Protein AF-A0A550GPP6-F1 (a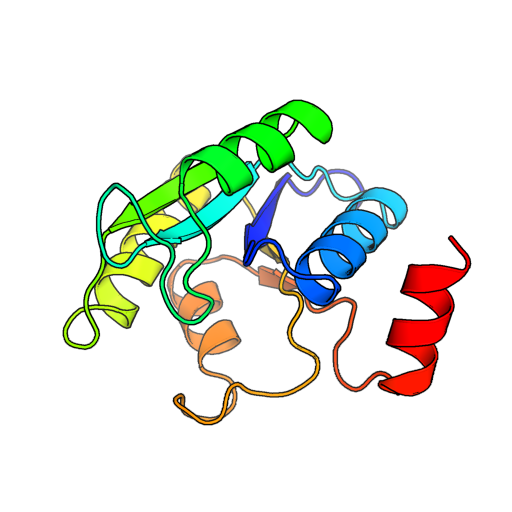fdb_monomer_lite)

Foldseek 3Di:
DPQQEAEEEEACPVDLLSVVLLVVCVVVRYNHAEYEFEAQDCQAGPPNGDGNVVVVVVCVVVVHYYDYWHDDPVCVLVRVLVVLLVCVVVRHAAYTYSDQADDPVDDHCSVVVSCVVNRHHYHYPNHVNDVVVSVVVSVVD

Structure (mmCIF, N/CA/C/O backbone):
data_AF-A0A550GPP6-F1
#
_entry.id   AF-A0A550GPP6-F1
#
loop_
_atom_site.group_PDB
_atom_site.id
_atom_site.type_symbol
_atom_site.label_atom_id
_atom_site.label_alt_id
_atom_site.label_comp_id
_atom_site.label_asym_id
_atom_site.label_entity_id
_atom_site.label_seq_id
_atom_site.pdbx_PDB_ins_code
_atom_site.Cartn_x
_atom_site.Cartn_y
_atom_site.Cartn_z
_atom_site.occupancy
_atom_site.B_iso_or_equiv
_atom_site.auth_seq_id
_atom_site.auth_comp_id
_atom_site.auth_asym_id
_atom_site.auth_atom_id
_atom_site.pdbx_PDB_model_num
ATOM 1 N N . MET A 1 1 ? -20.957 12.500 -0.838 1.00 42.38 1 MET A N 1
ATOM 2 C CA . MET A 1 1 ? -20.830 11.035 -0.995 1.00 42.38 1 MET A CA 1
ATOM 3 C C . MET A 1 1 ? -20.563 10.461 0.388 1.00 42.38 1 MET A C 1
ATOM 5 O O . MET A 1 1 ? -19.684 10.975 1.062 1.00 42.38 1 MET A O 1
ATOM 9 N N . ASN A 1 2 ? -21.374 9.513 0.864 1.00 40.03 2 ASN A N 1
ATOM 10 C CA . ASN A 1 2 ? -21.169 8.870 2.167 1.00 40.03 2 ASN A CA 1
ATOM 11 C C . ASN A 1 2 ? -20.063 7.813 2.018 1.00 40.03 2 ASN A C 1
ATOM 13 O O . ASN A 1 2 ? -20.284 6.794 1.380 1.00 40.03 2 ASN A O 1
ATOM 17 N N . PHE A 1 3 ? -18.885 8.073 2.584 1.00 49.84 3 PHE A N 1
ATOM 18 C CA . PHE A 1 3 ? -17.653 7.278 2.427 1.00 49.84 3 PHE A CA 1
ATOM 19 C C . PHE A 1 3 ? -17.605 5.962 3.235 1.00 49.84 3 PHE A C 1
ATOM 21 O O . PHE A 1 3 ? -16.558 5.330 3.309 1.00 49.84 3 PHE A O 1
ATOM 28 N N . LYS A 1 4 ? -18.708 5.534 3.862 1.00 52.59 4 LYS A N 1
ATOM 29 C CA . LYS A 1 4 ? -18.695 4.511 4.926 1.00 52.59 4 LYS A CA 1
ATOM 30 C C . LYS A 1 4 ? -18.468 3.052 4.488 1.00 52.59 4 LYS A C 1
ATOM 32 O O . LYS A 1 4 ? -18.464 2.190 5.353 1.00 52.59 4 LYS A O 1
ATOM 37 N N . GLU A 1 5 ? -18.262 2.755 3.202 1.00 64.88 5 GLU A N 1
ATOM 38 C CA . GLU A 1 5 ? -18.024 1.372 2.728 1.00 64.88 5 GLU A CA 1
ATOM 39 C C . GLU A 1 5 ? -17.019 1.274 1.566 1.00 64.88 5 GLU A C 1
ATOM 41 O O . GLU A 1 5 ? -17.042 0.330 0.773 1.00 64.88 5 GLU A O 1
ATOM 46 N N . ASN A 1 6 ? -16.105 2.237 1.429 1.00 86.81 6 ASN A N 1
ATOM 47 C CA . ASN A 1 6 ? -15.122 2.165 0.350 1.00 86.81 6 ASN A CA 1
ATOM 48 C C . ASN A 1 6 ? -14.109 1.049 0.650 1.00 86.81 6 ASN A C 1
ATOM 50 O O . ASN A 1 6 ? -13.355 1.124 1.623 1.00 86.81 6 ASN A O 1
ATOM 54 N N . LYS A 1 7 ? -14.091 0.014 -0.197 1.00 97.12 7 LYS A N 1
ATOM 55 C CA . LYS A 1 7 ? -13.090 -1.057 -0.166 1.00 97.12 7 LYS A CA 1
ATOM 56 C C . LYS A 1 7 ? -11.733 -0.491 -0.576 1.00 97.12 7 LYS A C 1
ATOM 58 O O . LYS A 1 7 ? -11.581 -0.015 -1.702 1.00 97.12 7 LYS A O 1
ATOM 63 N N . VAL A 1 8 ? -10.751 -0.535 0.317 1.00 98.50 8 VAL A N 1
ATOM 64 C CA . VAL A 1 8 ? -9.421 0.054 0.096 1.00 98.50 8 VAL A CA 1
ATOM 65 C C . VAL A 1 8 ? -8.309 -0.932 0.419 1.00 98.50 8 VAL A C 1
ATOM 67 O O . VAL A 1 8 ? -8.483 -1.860 1.214 1.00 98.50 8 VAL A O 1
ATOM 70 N N . ALA A 1 9 ? -7.169 -0.731 -0.235 1.00 98.62 9 ALA A N 1
ATOM 71 C CA . ALA A 1 9 ? -5.927 -1.416 0.082 1.00 98.62 9 ALA A CA 1
ATOM 72 C C . ALA A 1 9 ? -4.978 -0.456 0.801 1.00 98.62 9 ALA A C 1
ATOM 74 O O . ALA A 1 9 ? -5.097 0.757 0.641 1.00 98.62 9 ALA A O 1
ATOM 75 N N . VAL A 1 10 ? -4.020 -0.981 1.559 1.00 98.62 10 VAL A N 1
ATOM 76 C CA . VAL A 1 10 ? -2.965 -0.180 2.198 1.00 98.62 10 VAL A CA 1
ATOM 77 C C . VAL A 1 10 ? -1.623 -0.496 1.547 1.00 98.62 10 VAL A C 1
ATOM 79 O O . VAL A 1 10 ? -1.229 -1.660 1.490 1.00 98.62 10 VAL A O 1
ATOM 82 N N . ALA A 1 11 ? -0.898 0.532 1.105 1.00 98.06 11 ALA A N 1
ATOM 83 C CA . ALA A 1 11 ? 0.515 0.423 0.765 1.00 98.06 11 ALA A CA 1
ATOM 84 C C . ALA A 1 11 ? 1.306 0.099 2.044 1.00 98.06 11 ALA A C 1
ATOM 86 O O . ALA A 1 11 ? 1.446 0.931 2.944 1.00 98.06 11 ALA A O 1
ATOM 87 N N . TRP A 1 12 ? 1.771 -1.143 2.151 1.00 97.81 12 TRP A N 1
ATOM 88 C CA . TRP A 1 12 ? 2.275 -1.722 3.389 1.00 97.81 12 TRP A CA 1
ATOM 89 C C . TRP A 1 12 ? 3.784 -1.915 3.322 1.00 97.81 12 TRP A C 1
ATOM 91 O O . TRP A 1 12 ? 4.258 -2.802 2.623 1.00 97.81 12 TRP A O 1
ATOM 101 N N . SER A 1 13 ? 4.551 -1.118 4.066 1.00 93.12 13 SER A N 1
ATOM 102 C CA . SER A 1 13 ? 6.002 -1.326 4.204 1.00 93.12 13 SER A CA 1
ATOM 103 C C . SER A 1 13 ? 6.366 -2.228 5.385 1.00 93.12 13 SER A C 1
ATOM 105 O O . SER A 1 13 ? 7.521 -2.616 5.524 1.00 93.12 13 SER A O 1
ATOM 107 N N . GLY A 1 14 ? 5.401 -2.524 6.263 1.00 90.25 14 GLY A N 1
ATOM 108 C CA . GLY A 1 14 ? 5.633 -3.172 7.556 1.00 90.25 14 GLY A CA 1
ATOM 109 C C . GLY A 1 14 ? 6.150 -2.225 8.643 1.00 90.25 14 GLY A C 1
ATOM 110 O O . GLY A 1 14 ? 6.353 -2.658 9.777 1.00 90.25 14 GLY A O 1
ATOM 111 N N . GLY A 1 15 ? 6.349 -0.943 8.319 1.00 92.38 15 GLY A N 1
ATOM 112 C CA . GLY A 1 15 ? 6.792 0.091 9.251 1.00 92.38 15 GLY A CA 1
ATOM 113 C C . GLY A 1 15 ? 5.646 0.828 9.952 1.00 92.38 15 GLY A C 1
ATOM 114 O O . GLY A 1 15 ? 4.477 0.745 9.560 1.00 92.38 15 GLY A O 1
ATOM 115 N N . LYS A 1 16 ? 6.015 1.622 10.966 1.00 92.31 16 LYS A N 1
ATOM 116 C CA . LYS A 1 16 ? 5.089 2.353 11.849 1.00 92.31 16 LYS A CA 1
ATOM 117 C C . LYS A 1 16 ? 4.077 3.237 11.106 1.00 92.31 16 LYS A C 1
ATOM 119 O O . LYS A 1 16 ? 2.916 3.275 11.491 1.00 92.31 16 LYS A O 1
ATOM 124 N N . ASP A 1 17 ? 4.493 3.906 10.028 1.00 94.50 17 ASP A N 1
ATOM 125 C CA . ASP A 1 17 ? 3.645 4.877 9.327 1.00 94.50 17 ASP A CA 1
ATOM 126 C C . ASP A 1 17 ? 2.568 4.168 8.499 1.00 94.50 17 ASP A C 1
ATOM 128 O O . ASP A 1 17 ? 1.397 4.529 8.577 1.00 94.50 17 ASP A O 1
ATOM 132 N N . SER A 1 18 ? 2.927 3.089 7.789 1.00 95.56 18 SER A N 1
ATOM 133 C CA . SER A 1 18 ? 1.942 2.243 7.095 1.00 95.56 18 SER A CA 1
ATOM 134 C C . SER A 1 18 ? 0.960 1.583 8.070 1.00 95.56 18 SER A C 1
ATOM 136 O O . SER A 1 18 ? -0.237 1.513 7.791 1.00 95.56 18 SER A O 1
ATOM 138 N N . CYS A 1 19 ? 1.442 1.185 9.253 1.00 95.38 19 CYS A N 1
ATOM 139 C CA . CYS A 1 19 ? 0.609 0.635 10.319 1.00 95.38 19 CYS A CA 1
ATOM 140 C C . CYS A 1 19 ? -0.370 1.684 10.873 1.00 95.38 19 CYS A C 1
ATOM 142 O O . CYS A 1 19 ? -1.573 1.435 10.937 1.00 95.38 19 CYS A O 1
ATOM 144 N N . LEU A 1 20 ? 0.109 2.892 11.192 1.00 95.38 20 LEU A N 1
ATOM 145 C CA . LEU A 1 20 ? -0.742 3.971 11.693 1.00 95.38 20 LEU A CA 1
ATOM 146 C C . LEU A 1 20 ? -1.751 4.447 10.638 1.00 95.38 20 LEU A C 1
ATOM 148 O O . LEU A 1 20 ? -2.896 4.737 10.979 1.00 95.38 20 LEU A O 1
ATOM 152 N N . ALA A 1 21 ? -1.360 4.512 9.364 1.00 96.94 21 ALA A N 1
ATOM 153 C CA . ALA A 1 21 ? -2.270 4.854 8.274 1.00 96.94 21 ALA A CA 1
ATOM 154 C C . ALA A 1 21 ? -3.369 3.796 8.093 1.00 96.94 21 ALA A C 1
ATOM 156 O O . ALA A 1 21 ? -4.534 4.160 7.949 1.00 96.94 21 ALA A O 1
ATOM 157 N N . CYS A 1 22 ? -3.021 2.506 8.178 1.00 97.62 22 CYS A N 1
ATOM 158 C CA . CYS A 1 22 ? -3.989 1.407 8.198 1.00 97.62 22 CYS A CA 1
ATOM 159 C C . CYS A 1 22 ? -4.982 1.562 9.358 1.00 97.62 22 CYS A C 1
ATOM 161 O O . CYS A 1 22 ? -6.191 1.591 9.141 1.00 97.62 22 CYS A O 1
ATOM 163 N N . TYR A 1 23 ? -4.469 1.753 10.577 1.00 95.62 23 TYR A N 1
ATOM 164 C CA . TYR A 1 23 ? -5.284 1.938 11.779 1.00 95.62 23 TYR A CA 1
ATOM 165 C C . TYR A 1 23 ? -6.252 3.124 11.657 1.00 95.62 23 TYR A C 1
ATOM 167 O O . TYR A 1 23 ? -7.438 3.002 11.959 1.00 95.62 23 TYR A O 1
ATOM 175 N N . ARG A 1 24 ? -5.776 4.271 11.159 1.00 95.00 24 ARG A N 1
ATOM 176 C CA . ARG A 1 24 ? -6.627 5.447 10.939 1.00 95.00 24 ARG A CA 1
ATOM 177 C C . ARG A 1 24 ? -7.691 5.207 9.881 1.00 95.00 24 ARG A C 1
ATOM 179 O O . ARG A 1 24 ? -8.833 5.580 10.109 1.00 95.00 24 ARG A O 1
ATOM 186 N N . ALA A 1 25 ? -7.346 4.556 8.771 1.00 96.25 25 ALA A N 1
ATOM 187 C CA . ALA A 1 25 ? -8.325 4.226 7.743 1.00 96.25 25 ALA A CA 1
ATOM 188 C C . ALA A 1 25 ? -9.445 3.331 8.307 1.00 96.25 25 ALA A C 1
ATOM 190 O O . ALA A 1 25 ? -10.622 3.602 8.082 1.00 96.25 25 ALA A O 1
ATOM 191 N N . ILE A 1 26 ? -9.099 2.322 9.111 1.00 95.50 26 ILE A N 1
ATOM 192 C CA . ILE A 1 26 ? -10.089 1.477 9.798 1.00 95.50 26 ILE A CA 1
ATOM 193 C C . ILE A 1 26 ? -10.989 2.330 10.707 1.00 95.50 26 ILE A C 1
ATOM 195 O O . ILE A 1 26 ? -12.213 2.236 10.628 1.00 95.50 26 ILE A O 1
ATOM 199 N N . ASN A 1 27 ? -10.406 3.214 11.520 1.00 94.00 27 ASN A N 1
ATOM 200 C CA . ASN A 1 27 ? -11.159 4.077 12.439 1.00 94.00 27 ASN A CA 1
ATOM 201 C C . ASN A 1 27 ? -12.029 5.132 11.738 1.00 94.00 27 ASN A C 1
ATOM 203 O O . ASN A 1 27 ? -13.063 5.532 12.270 1.00 94.00 27 ASN A O 1
ATOM 207 N N . GLU A 1 28 ? -11.636 5.576 10.546 1.00 93.62 28 GLU A N 1
ATOM 208 C CA . GLU A 1 28 ? -12.431 6.464 9.690 1.00 93.62 28 GLU A CA 1
ATOM 209 C C . GLU A 1 28 ? -13.577 5.723 8.971 1.00 93.62 28 GLU A C 1
ATOM 211 O O . GLU A 1 28 ? -14.417 6.354 8.328 1.00 93.62 28 GLU A O 1
ATOM 216 N N . GLY A 1 29 ? -13.661 4.396 9.124 1.00 94.62 29 GLY A N 1
ATOM 217 C CA . GLY A 1 29 ? -14.732 3.562 8.582 1.00 94.62 29 GLY A CA 1
ATOM 218 C C . GLY A 1 29 ? -14.458 3.015 7.183 1.00 94.62 29 GLY A C 1
ATOM 219 O O . GLY A 1 29 ? -15.392 2.560 6.524 1.00 94.62 29 GLY A O 1
ATOM 220 N N . TYR A 1 30 ? -13.210 3.049 6.706 1.00 96.31 30 TYR A N 1
ATOM 221 C CA . TYR A 1 30 ? -12.852 2.371 5.463 1.00 96.31 30 TYR A CA 1
ATOM 222 C C . TYR A 1 30 ? -12.866 0.850 5.643 1.00 96.31 30 TYR A C 1
ATOM 224 O O . TYR A 1 30 ? -12.395 0.315 6.648 1.00 96.31 30 TYR A O 1
ATOM 232 N N . ASN A 1 31 ? -13.318 0.134 4.612 1.00 97.06 31 ASN A N 1
ATOM 233 C CA . ASN A 1 31 ? -13.175 -1.315 4.546 1.00 97.06 31 ASN A CA 1
ATOM 234 C C . ASN A 1 31 ? -11.768 -1.662 4.030 1.00 97.06 31 ASN A C 1
ATOM 236 O O . ASN A 1 31 ? -11.553 -1.813 2.822 1.00 97.06 31 ASN A O 1
ATOM 240 N N . VAL A 1 32 ? -10.800 -1.761 4.944 1.00 97.69 32 VAL A N 1
ATOM 241 C CA . VAL A 1 32 ? -9.430 -2.173 4.614 1.00 97.69 32 VAL A CA 1
ATOM 242 C C . VAL A 1 32 ? -9.395 -3.679 4.352 1.00 97.69 32 VAL A C 1
ATOM 244 O O . VAL A 1 32 ? -9.354 -4.489 5.271 1.00 97.69 32 VAL A O 1
ATOM 247 N N . SER A 1 33 ? -9.416 -4.053 3.073 1.00 98.00 33 SER A N 1
ATOM 248 C CA . SER A 1 33 ? -9.562 -5.451 2.640 1.00 98.00 33 SER A CA 1
ATOM 249 C C . SER A 1 33 ? -8.268 -6.099 2.142 1.00 98.00 33 SER A C 1
ATOM 251 O O . SER A 1 33 ? -8.265 -7.296 1.867 1.00 98.00 33 SER A O 1
ATOM 253 N N . SER A 1 34 ? -7.183 -5.339 1.968 1.00 98.44 34 SER A N 1
ATOM 254 C CA . SER A 1 34 ? -5.886 -5.891 1.558 1.00 98.44 34 SER A CA 1
ATOM 255 C C . SER A 1 34 ? -4.730 -4.980 1.945 1.00 98.44 34 SER A C 1
ATOM 257 O O . SER A 1 34 ? -4.839 -3.755 1.927 1.00 98.44 34 SER A O 1
ATOM 259 N N . LEU A 1 35 ? -3.585 -5.591 2.204 1.00 98.62 35 LEU A N 1
ATOM 260 C CA . LEU A 1 35 ? -2.278 -4.953 2.186 1.00 98.62 35 LEU A CA 1
ATOM 261 C C . LEU A 1 35 ? -1.661 -5.153 0.794 1.00 98.62 35 LEU A C 1
ATOM 263 O O . LEU A 1 35 ? -1.917 -6.169 0.145 1.00 98.62 35 LEU A O 1
ATOM 267 N N . LEU A 1 36 ? -0.853 -4.205 0.331 1.00 98.56 36 LEU A N 1
ATOM 268 C CA . LEU A 1 36 ? -0.082 -4.301 -0.908 1.00 98.56 36 LEU A CA 1
ATOM 269 C C . LEU A 1 36 ? 1.375 -3.954 -0.615 1.00 98.56 36 LEU A C 1
ATOM 271 O O . LEU A 1 36 ? 1.657 -2.873 -0.101 1.00 98.56 36 LEU A O 1
ATOM 275 N N . ILE A 1 37 ? 2.296 -4.836 -0.997 1.00 98.12 37 ILE A N 1
ATOM 276 C CA . ILE A 1 37 ? 3.731 -4.579 -0.901 1.00 98.12 37 ILE A CA 1
ATOM 277 C C . ILE A 1 37 ? 4.474 -4.974 -2.178 1.00 98.12 37 ILE A C 1
ATOM 279 O O . ILE A 1 37 ? 4.241 -6.028 -2.778 1.00 98.12 37 ILE A O 1
ATOM 283 N N . MET A 1 38 ? 5.411 -4.113 -2.569 1.00 97.56 38 MET A N 1
ATOM 284 C CA . MET A 1 38 ? 6.357 -4.378 -3.645 1.00 97.56 38 MET A CA 1
ATOM 285 C C . MET A 1 38 ? 7.610 -5.048 -3.071 1.00 97.56 38 MET A C 1
ATOM 287 O O . MET A 1 38 ? 8.219 -4.541 -2.130 1.00 97.56 38 MET A O 1
ATOM 291 N N . MET A 1 39 ? 8.008 -6.176 -3.646 1.00 97.88 39 MET A N 1
ATOM 292 C CA . MET A 1 39 ? 9.129 -7.002 -3.200 1.00 97.88 39 MET A CA 1
ATOM 293 C C . MET A 1 39 ? 10.297 -6.903 -4.183 1.00 97.88 39 MET A C 1
ATOM 295 O O . MET A 1 39 ? 10.061 -6.769 -5.384 1.00 97.88 39 MET A O 1
ATOM 299 N N . SER A 1 40 ? 11.544 -6.984 -3.714 1.00 96.12 40 SER A N 1
ATOM 300 C CA . SER A 1 40 ? 12.702 -7.102 -4.618 1.00 96.12 40 SER A CA 1
ATOM 301 C C . SER A 1 40 ? 12.850 -8.523 -5.166 1.00 96.12 40 SER A C 1
ATOM 303 O O . SER A 1 40 ? 13.260 -8.705 -6.309 1.00 96.12 40 SER A O 1
ATOM 305 N N . ASP A 1 41 ? 12.461 -9.525 -4.377 1.00 95.75 41 ASP A N 1
ATOM 306 C CA . ASP A 1 41 ? 12.359 -10.931 -4.771 1.00 95.75 41 ASP A CA 1
ATOM 307 C C . ASP A 1 41 ? 11.302 -11.651 -3.900 1.00 95.75 41 ASP A C 1
ATOM 309 O O . ASP A 1 41 ? 10.437 -11.013 -3.305 1.00 95.75 41 ASP A O 1
ATOM 313 N N . ALA A 1 42 ? 11.304 -12.984 -3.848 1.00 95.19 42 ALA A N 1
ATOM 314 C CA . ALA A 1 42 ? 10.329 -13.731 -3.053 1.00 95.19 42 ALA A CA 1
ATOM 315 C C . ALA A 1 42 ? 10.567 -13.661 -1.528 1.00 95.19 42 ALA A C 1
ATOM 317 O O . ALA A 1 42 ? 9.634 -13.914 -0.757 1.00 95.19 42 ALA A O 1
ATOM 318 N N . SER A 1 43 ? 11.789 -13.349 -1.085 1.00 96.38 43 SER A N 1
ATOM 319 C CA . SER A 1 43 ? 12.187 -13.366 0.324 1.00 96.38 43 SER A CA 1
ATOM 320 C C . SER A 1 43 ? 12.224 -11.983 0.962 1.00 96.38 43 SER A C 1
ATOM 322 O O . SER A 1 43 ? 12.066 -11.912 2.177 1.00 96.38 43 SER A O 1
ATOM 324 N N . ILE A 1 44 ? 12.373 -10.895 0.198 1.00 96.38 44 ILE A N 1
ATOM 325 C CA . ILE A 1 44 ? 12.620 -9.569 0.782 1.00 96.38 44 ILE A CA 1
ATOM 326 C C . ILE A 1 44 ? 11.857 -8.417 0.111 1.00 96.38 44 ILE A C 1
ATOM 328 O O . ILE A 1 44 ? 11.666 -8.366 -1.109 1.00 96.38 44 ILE A O 1
ATOM 332 N N . SER A 1 45 ? 11.377 -7.481 0.934 1.00 95.06 45 SER A N 1
ATOM 333 C CA . SER A 1 45 ? 10.626 -6.312 0.483 1.00 95.06 45 SER A CA 1
ATOM 334 C C . SER A 1 45 ? 11.516 -5.276 -0.191 1.00 95.06 45 SER A C 1
ATOM 336 O O . SER A 1 45 ? 12.664 -5.059 0.201 1.00 95.06 45 SER A O 1
ATOM 338 N N . ASN A 1 46 ? 10.948 -4.540 -1.143 1.00 88.44 46 ASN A N 1
ATOM 339 C CA . ASN A 1 46 ? 11.635 -3.396 -1.720 1.00 88.44 46 ASN A CA 1
ATOM 340 C C . ASN A 1 46 ? 11.744 -2.249 -0.689 1.00 88.44 46 ASN A C 1
ATOM 342 O O . ASN A 1 46 ? 10.929 -2.152 0.236 1.00 88.44 46 ASN A O 1
ATOM 346 N N . PHE A 1 47 ? 12.750 -1.388 -0.856 1.00 85.31 47 PHE A N 1
ATOM 347 C CA . PHE A 1 47 ? 13.110 -0.220 -0.030 1.00 85.31 47 PHE A CA 1
ATOM 348 C C . PHE A 1 47 ? 13.459 -0.480 1.448 1.00 85.31 47 PHE A C 1
ATOM 350 O O . PHE A 1 47 ? 14.489 -0.003 1.911 1.00 85.31 47 PHE A O 1
ATOM 357 N N . HIS A 1 48 ? 12.623 -1.211 2.190 1.00 85.88 48 HIS A N 1
ATOM 358 C CA . HIS A 1 48 ? 12.745 -1.416 3.641 1.00 85.88 48 HIS A CA 1
ATOM 359 C C . HIS A 1 48 ? 13.395 -2.750 4.026 1.00 85.88 48 HIS A C 1
ATOM 361 O O . HIS A 1 48 ? 13.649 -2.970 5.207 1.00 85.88 48 HIS A O 1
ATOM 367 N N . LEU A 1 49 ? 13.678 -3.619 3.047 1.00 92.62 49 LEU A N 1
ATOM 368 C CA . LEU A 1 49 ? 14.420 -4.868 3.237 1.00 92.62 49 LEU A CA 1
ATOM 369 C C . LEU A 1 49 ? 13.811 -5.792 4.310 1.00 92.62 49 LEU A C 1
ATOM 371 O O . LEU A 1 49 ? 14.525 -6.467 5.049 1.00 92.62 49 LEU A O 1
ATOM 375 N N . ILE A 1 50 ? 12.478 -5.816 4.395 1.00 95.06 50 ILE A N 1
ATOM 376 C CA . ILE A 1 50 ? 11.739 -6.627 5.362 1.00 95.06 50 ILE A CA 1
ATOM 377 C C . ILE A 1 50 ? 11.562 -8.042 4.818 1.00 95.06 50 ILE A C 1
ATOM 379 O O . ILE A 1 50 ? 11.160 -8.230 3.669 1.00 95.06 50 ILE A O 1
ATOM 383 N N . ASP A 1 51 ? 11.831 -9.035 5.662 1.00 96.88 51 ASP A N 1
ATOM 384 C CA . ASP A 1 51 ? 11.657 -10.444 5.324 1.00 96.88 51 ASP A CA 1
ATOM 385 C C . ASP A 1 51 ? 10.183 -10.777 5.018 1.00 96.88 51 ASP A C 1
ATOM 387 O O . ASP A 1 51 ? 9.255 -10.378 5.731 1.00 96.88 51 ASP A O 1
ATOM 391 N N . SER A 1 52 ? 9.969 -11.544 3.953 1.00 97.00 52 SER A N 1
ATOM 392 C CA . SER A 1 52 ? 8.664 -11.994 3.468 1.00 97.00 52 SER A CA 1
ATOM 393 C C . SER A 1 52 ? 7.864 -12.714 4.553 1.00 97.00 52 SER A C 1
ATOM 395 O O . SER A 1 52 ? 6.657 -12.482 4.673 1.00 97.00 52 SER A O 1
ATOM 397 N N . LYS A 1 53 ? 8.527 -13.517 5.392 1.00 97.38 53 LYS A N 1
ATOM 398 C CA . LYS A 1 53 ? 7.904 -14.210 6.518 1.00 97.38 53 LYS A CA 1
ATOM 399 C C . LYS A 1 53 ? 7.408 -13.225 7.572 1.00 97.38 53 LYS A C 1
ATOM 401 O O . LYS A 1 53 ? 6.307 -13.402 8.081 1.00 97.38 53 LYS A O 1
ATOM 406 N N . LEU A 1 54 ? 8.178 -12.181 7.885 1.00 97.19 54 LEU A N 1
ATOM 407 C CA . LEU A 1 54 ? 7.746 -11.170 8.853 1.00 97.19 54 LEU A CA 1
ATOM 408 C C . LEU A 1 54 ? 6.511 -10.413 8.346 1.00 97.19 54 LEU A C 1
ATOM 410 O O . LEU A 1 54 ? 5.584 -10.167 9.112 1.00 97.19 54 LEU A O 1
ATOM 414 N N . LEU A 1 55 ? 6.453 -10.112 7.048 1.00 97.81 55 LEU A N 1
ATOM 415 C CA . LEU A 1 55 ? 5.270 -9.513 6.422 1.00 97.81 55 LEU A CA 1
ATOM 416 C C . LEU A 1 55 ? 4.047 -10.440 6.475 1.00 97.81 55 LEU A C 1
ATOM 418 O O . LEU A 1 55 ? 2.932 -9.971 6.702 1.00 97.81 55 LEU A O 1
ATOM 422 N N . ASP A 1 56 ? 4.244 -11.750 6.298 1.00 98.06 56 ASP A N 1
ATOM 423 C CA . ASP A 1 56 ? 3.167 -12.737 6.449 1.00 98.06 56 ASP A CA 1
ATOM 424 C C . ASP A 1 56 ? 2.687 -12.826 7.896 1.00 98.06 56 ASP A C 1
ATOM 426 O O . ASP A 1 56 ? 1.484 -12.892 8.143 1.00 98.06 56 ASP A O 1
ATOM 430 N N . ASP A 1 57 ? 3.607 -12.806 8.859 1.00 98.31 57 ASP A N 1
ATOM 431 C CA . ASP A 1 57 ? 3.272 -12.827 10.280 1.00 98.31 57 ASP A CA 1
ATOM 432 C C . ASP A 1 57 ? 2.509 -11.547 10.681 1.00 98.31 57 ASP A C 1
ATOM 434 O O . ASP A 1 57 ? 1.522 -11.629 11.416 1.00 98.31 57 ASP A O 1
ATOM 438 N N . GLN A 1 58 ? 2.879 -10.379 10.136 1.00 97.56 58 GLN A N 1
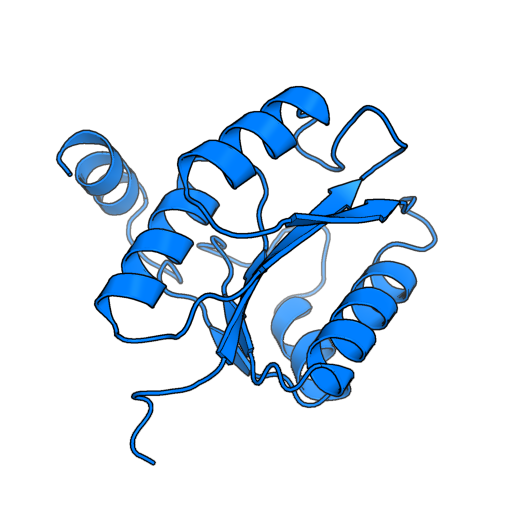ATOM 439 C CA . GLN A 1 58 ? 2.128 -9.125 10.297 1.00 97.56 58 GLN A CA 1
ATOM 440 C C . GLN A 1 58 ? 0.719 -9.224 9.695 1.00 97.56 58 GLN A C 1
ATOM 442 O O . GLN A 1 58 ? -0.261 -8.940 10.381 1.00 97.56 58 GLN A O 1
ATOM 447 N N . SER A 1 59 ? 0.605 -9.669 8.440 1.00 98.06 59 SER A N 1
ATOM 448 C CA . SER A 1 59 ? -0.677 -9.855 7.744 1.00 98.06 59 SER A CA 1
ATOM 449 C C . SER A 1 59 ? -1.613 -10.784 8.520 1.00 98.06 59 SER A C 1
ATOM 451 O O . SER A 1 59 ? -2.770 -10.437 8.765 1.00 98.06 59 SER A O 1
ATOM 453 N N . LYS A 1 60 ? -1.097 -11.926 8.993 1.00 98.31 60 LYS A N 1
ATOM 454 C CA . LYS A 1 60 ? -1.843 -12.876 9.830 1.00 98.31 60 LYS A CA 1
ATOM 455 C C . LYS A 1 60 ? -2.284 -12.264 11.154 1.00 98.31 60 LYS A C 1
ATOM 457 O O . LYS A 1 60 ? -3.419 -12.480 11.558 1.00 98.31 60 LYS A O 1
ATOM 462 N N . SER A 1 61 ? -1.409 -11.505 11.812 1.00 97.31 61 SER A N 1
ATOM 463 C CA . SER A 1 61 ? -1.706 -10.897 13.116 1.00 97.31 61 SER A CA 1
ATOM 464 C C . SER A 1 61 ? -2.790 -9.824 13.024 1.00 97.31 61 SER A C 1
ATOM 466 O O . SER A 1 61 ? -3.609 -9.705 13.929 1.00 97.31 61 SER A O 1
ATOM 468 N N . ILE A 1 62 ? -2.815 -9.060 11.928 1.00 95.31 62 ILE A N 1
ATOM 469 C CA . ILE A 1 62 ? -3.820 -8.013 11.686 1.00 95.31 62 ILE A CA 1
ATOM 470 C C . ILE A 1 62 ? -5.121 -8.613 11.115 1.00 95.31 62 ILE A C 1
ATOM 472 O O . ILE A 1 62 ? -6.183 -8.006 11.217 1.00 95.31 62 ILE A O 1
ATOM 476 N N . GLY A 1 63 ? -5.061 -9.812 10.526 1.00 97.69 63 GLY A N 1
ATOM 477 C CA . GLY A 1 63 ? -6.211 -10.470 9.900 1.00 97.69 63 GLY A CA 1
ATOM 478 C C . GLY A 1 63 ? -6.572 -9.907 8.521 1.00 97.69 63 GLY A C 1
ATOM 479 O O . GLY A 1 63 ? -7.684 -10.125 8.046 1.00 97.69 63 GLY A O 1
ATOM 480 N N . ILE A 1 64 ? -5.647 -9.194 7.870 1.00 98.38 64 ILE A N 1
ATOM 481 C CA . ILE A 1 64 ? -5.838 -8.587 6.544 1.00 98.38 64 ILE A CA 1
ATOM 482 C C . ILE A 1 64 ? -4.879 -9.266 5.560 1.00 98.38 64 ILE A C 1
ATOM 484 O O . ILE A 1 64 ? -3.674 -9.291 5.831 1.00 98.38 64 ILE A O 1
ATOM 488 N N . PRO A 1 65 ? -5.357 -9.808 4.422 1.00 98.19 65 PRO A N 1
ATOM 489 C CA . PRO A 1 65 ? -4.502 -10.495 3.457 1.00 98.19 65 PRO A CA 1
ATOM 490 C C . PRO A 1 65 ? -3.482 -9.539 2.828 1.00 98.19 65 PRO A C 1
ATOM 492 O O . PRO A 1 65 ? -3.752 -8.350 2.663 1.00 98.19 65 PRO A O 1
ATOM 495 N N . ILE A 1 66 ? -2.318 -10.064 2.444 1.00 98.38 66 ILE A N 1
ATOM 496 C CA . ILE A 1 66 ? -1.244 -9.295 1.808 1.00 98.38 66 ILE A CA 1
ATOM 497 C C . ILE A 1 66 ? -0.999 -9.743 0.369 1.00 98.38 66 ILE A C 1
ATOM 499 O O . ILE A 1 66 ? -0.776 -10.920 0.088 1.00 98.38 66 ILE A O 1
ATOM 503 N N . ILE A 1 67 ? -0.999 -8.778 -0.547 1.00 98.06 67 ILE A N 1
ATOM 504 C CA . ILE A 1 67 ? -0.593 -8.956 -1.938 1.00 98.06 67 ILE A CA 1
ATOM 505 C C . ILE A 1 67 ? 0.875 -8.554 -2.052 1.00 98.06 67 ILE A C 1
ATOM 507 O O . ILE A 1 67 ? 1.246 -7.417 -1.761 1.00 98.06 67 ILE A O 1
ATOM 511 N N . LYS A 1 68 ? 1.712 -9.490 -2.502 1.00 98.00 68 LYS A N 1
ATOM 512 C CA . LYS A 1 68 ? 3.147 -9.289 -2.728 1.00 98.00 68 LYS A CA 1
ATOM 513 C C . LYS A 1 68 ? 3.431 -9.279 -4.227 1.00 98.00 68 LYS A C 1
ATOM 515 O O . LYS A 1 68 ? 3.075 -10.229 -4.926 1.00 98.00 68 LYS A O 1
ATOM 520 N N . LYS A 1 69 ? 4.081 -8.230 -4.736 1.00 97.94 69 LYS A N 1
ATOM 521 C CA . LYS A 1 69 ? 4.438 -8.112 -6.161 1.00 97.94 69 LYS A CA 1
ATOM 522 C C . LYS A 1 69 ? 5.928 -7.876 -6.332 1.00 97.94 69 LYS A C 1
ATOM 524 O O . LYS A 1 69 ? 6.459 -6.885 -5.846 1.00 97.94 69 LYS A O 1
ATOM 529 N N . ILE A 1 70 ? 6.597 -8.781 -7.040 1.00 97.69 70 ILE A N 1
ATOM 530 C CA . ILE A 1 70 ? 8.032 -8.668 -7.316 1.00 97.69 70 ILE A CA 1
ATOM 531 C C . ILE A 1 70 ? 8.273 -7.590 -8.372 1.00 97.69 70 ILE A C 1
ATOM 533 O O . ILE A 1 70 ? 7.593 -7.540 -9.401 1.00 97.69 70 ILE A O 1
ATOM 537 N N . THR A 1 71 ? 9.267 -6.748 -8.120 1.00 97.12 71 THR A N 1
ATOM 538 C CA . THR A 1 71 ? 9.661 -5.645 -8.985 1.00 97.12 71 THR A CA 1
ATOM 539 C C . THR A 1 71 ? 11.164 -5.402 -8.918 1.00 97.12 71 THR A C 1
ATOM 541 O O . THR A 1 71 ? 11.854 -5.861 -8.015 1.00 97.12 71 THR A O 1
ATOM 544 N N . SER A 1 72 ? 11.675 -4.637 -9.872 1.00 94.56 72 SER A N 1
ATOM 545 C CA . SER A 1 72 ? 13.018 -4.070 -9.875 1.00 94.56 72 SER A CA 1
ATOM 546 C C . SER A 1 72 ? 12.941 -2.548 -10.057 1.00 94.56 72 SER A C 1
ATOM 548 O O . SER A 1 72 ? 11.877 -2.032 -10.418 1.00 94.56 72 SER A O 1
ATOM 550 N N . PRO A 1 73 ? 14.046 -1.807 -9.853 1.00 91.00 73 PRO A N 1
ATOM 551 C CA . PRO A 1 73 ? 14.066 -0.362 -10.088 1.00 91.00 73 PRO A CA 1
ATOM 552 C C . PRO A 1 73 ? 13.604 0.031 -11.501 1.00 91.00 73 PRO A C 1
ATOM 554 O O . PRO A 1 73 ? 12.857 0.989 -11.665 1.00 91.00 73 PRO A O 1
ATOM 557 N N . ASN A 1 74 ? 13.961 -0.761 -12.517 1.00 94.56 74 ASN A N 1
ATOM 558 C CA . ASN A 1 74 ? 13.675 -0.450 -13.923 1.00 94.56 74 ASN A CA 1
ATOM 559 C C . ASN A 1 74 ? 12.215 -0.697 -14.338 1.00 94.56 74 ASN A C 1
ATOM 561 O O . ASN A 1 74 ? 11.815 -0.289 -15.425 1.00 94.56 74 ASN A O 1
ATOM 565 N N . ASN A 1 75 ? 11.425 -1.408 -13.529 1.00 96.25 75 ASN A N 1
ATOM 566 C CA . ASN A 1 75 ? 10.026 -1.710 -13.845 1.00 96.25 75 ASN A CA 1
ATOM 567 C C . ASN A 1 75 ? 9.055 -1.363 -12.707 1.00 96.25 75 ASN A C 1
ATOM 569 O O . ASN A 1 75 ? 7.893 -1.762 -12.779 1.00 96.25 75 ASN A O 1
ATOM 573 N N . TYR A 1 76 ? 9.515 -0.603 -11.706 1.00 95.62 76 TYR A N 1
ATOM 574 C CA . TYR A 1 76 ? 8.764 -0.285 -10.493 1.00 95.62 76 TYR A CA 1
ATOM 575 C C . TYR A 1 76 ? 7.383 0.296 -10.777 1.00 95.62 76 TYR A C 1
ATOM 577 O O . TYR A 1 76 ? 6.381 -0.304 -10.400 1.00 95.62 76 TYR A O 1
ATOM 585 N N . GLU A 1 77 ? 7.315 1.412 -11.505 1.00 96.56 77 GLU A N 1
ATOM 586 C CA . GLU A 1 77 ? 6.041 2.061 -11.832 1.00 96.56 77 GLU A CA 1
ATOM 587 C C . GLU A 1 77 ? 5.106 1.127 -12.605 1.00 96.56 77 GLU A C 1
ATOM 589 O O . GLU A 1 77 ? 3.932 1.003 -12.263 1.00 96.56 77 GLU A O 1
ATOM 594 N N . LYS A 1 78 ? 5.635 0.395 -13.593 1.00 97.56 78 LYS A N 1
ATOM 595 C CA . LYS A 1 78 ? 4.854 -0.574 -14.370 1.00 97.56 78 LYS A CA 1
ATOM 596 C C . LYS A 1 78 ? 4.251 -1.654 -13.467 1.00 97.56 78 LYS A C 1
ATOM 598 O O . LYS A 1 78 ? 3.054 -1.912 -13.540 1.00 97.56 78 LYS A O 1
ATOM 603 N N . LYS A 1 79 ? 5.067 -2.282 -12.615 1.00 98.19 79 LYS A N 1
ATOM 604 C CA . LYS A 1 79 ? 4.638 -3.367 -11.721 1.00 98.19 79 LYS A CA 1
ATOM 605 C C . LYS A 1 79 ? 3.699 -2.881 -10.628 1.00 98.19 79 LYS A C 1
ATOM 607 O O . LYS A 1 79 ? 2.757 -3.587 -10.278 1.00 98.19 79 LYS A O 1
ATOM 612 N N . PHE A 1 80 ? 3.932 -1.677 -10.121 1.00 97.94 80 PHE A N 1
ATOM 613 C CA . PHE A 1 80 ? 3.040 -1.041 -9.170 1.00 97.94 80 PHE A CA 1
ATOM 614 C C . PHE A 1 80 ? 1.677 -0.772 -9.815 1.00 97.94 80 PHE A C 1
ATOM 616 O O . PHE A 1 80 ? 0.660 -1.202 -9.283 1.00 97.94 80 PHE A O 1
ATOM 623 N N . LYS A 1 81 ? 1.646 -0.191 -11.020 1.00 98.19 81 LYS A N 1
ATOM 624 C CA . LYS A 1 81 ? 0.407 0.049 -11.769 1.00 98.19 81 LYS A CA 1
ATOM 625 C C . LYS A 1 81 ? -0.348 -1.244 -12.098 1.00 98.19 81 LYS A C 1
ATOM 627 O O . LYS A 1 81 ? -1.561 -1.276 -11.937 1.00 98.19 81 LYS A O 1
ATOM 632 N N . GLU A 1 82 ? 0.347 -2.318 -12.484 1.00 98.44 82 GLU A N 1
ATOM 633 C CA . GLU A 1 82 ? -0.254 -3.654 -12.660 1.00 98.44 82 GLU A CA 1
ATOM 634 C C . GLU A 1 82 ? -0.953 -4.136 -11.375 1.00 98.44 82 GLU A C 1
ATOM 636 O O . GLU A 1 82 ? -2.083 -4.616 -11.432 1.00 98.44 82 GLU A O 1
ATOM 641 N N . ALA A 1 83 ? -0.320 -3.958 -10.210 1.00 98.56 83 ALA A N 1
ATOM 642 C CA . ALA A 1 83 ? -0.913 -4.312 -8.921 1.00 98.56 83 ALA A CA 1
ATOM 643 C C . ALA A 1 83 ? -2.155 -3.469 -8.592 1.00 98.56 83 ALA A C 1
ATOM 645 O O . ALA A 1 83 ? -3.137 -3.983 -8.059 1.00 98.56 83 ALA A O 1
ATOM 646 N N . LEU A 1 84 ? -2.128 -2.176 -8.921 1.00 98.69 84 LEU A N 1
ATOM 647 C CA . LEU A 1 84 ? -3.268 -1.290 -8.707 1.00 98.69 84 LEU A CA 1
ATOM 648 C C . LEU A 1 84 ? -4.435 -1.593 -9.656 1.00 98.69 84 LEU A C 1
ATOM 650 O O . LEU A 1 84 ? -5.586 -1.497 -9.237 1.00 98.69 84 LEU A O 1
ATOM 654 N N . ILE A 1 85 ? -4.160 -1.992 -10.901 1.00 98.56 85 ILE A N 1
ATOM 655 C CA . ILE A 1 85 ? -5.189 -2.466 -11.840 1.00 98.56 85 ILE A CA 1
ATOM 656 C C . ILE A 1 85 ? -5.854 -3.727 -11.285 1.00 98.56 85 ILE A C 1
ATOM 658 O O . ILE A 1 85 ? -7.075 -3.784 -11.214 1.00 98.56 85 ILE A O 1
ATOM 662 N N . GLU A 1 86 ? -5.075 -4.689 -10.786 1.00 98.25 86 GLU A N 1
ATOM 663 C CA . GLU A 1 86 ? -5.630 -5.888 -10.148 1.00 98.25 86 GLU A CA 1
ATOM 664 C C . GLU A 1 86 ? -6.514 -5.539 -8.944 1.00 98.25 86 GLU A C 1
ATOM 666 O O . GLU A 1 86 ? -7.600 -6.095 -8.788 1.00 98.25 86 GLU A O 1
ATOM 671 N N . LEU A 1 87 ? -6.102 -4.585 -8.105 1.00 98.38 87 LEU A N 1
ATOM 672 C CA . LEU A 1 87 ? -6.957 -4.080 -7.031 1.00 98.38 87 LEU A CA 1
ATOM 673 C C . LEU A 1 87 ? -8.247 -3.466 -7.590 1.00 98.38 87 LEU A C 1
ATOM 675 O O . LEU A 1 87 ? -9.338 -3.786 -7.116 1.00 98.38 87 LEU A O 1
ATOM 679 N N . LYS A 1 88 ? -8.151 -2.612 -8.611 1.00 98.00 88 LYS A N 1
ATOM 680 C CA . LYS A 1 88 ? -9.319 -1.979 -9.229 1.00 98.00 88 LYS A CA 1
ATOM 681 C C . LYS A 1 88 ? -10.312 -3.016 -9.761 1.00 98.00 88 LYS A C 1
ATOM 683 O O . LYS A 1 88 ? -11.503 -2.915 -9.464 1.00 98.00 88 LYS A O 1
ATOM 688 N N . ASP A 1 89 ? -9.817 -4.032 -10.460 1.00 98.00 89 ASP A N 1
ATOM 689 C CA . ASP A 1 89 ? -10.612 -5.133 -11.012 1.00 98.00 89 ASP A CA 1
ATOM 690 C C . ASP A 1 89 ? -11.283 -5.971 -9.908 1.00 98.00 89 ASP A C 1
ATOM 692 O O . ASP A 1 89 ? -12.380 -6.494 -10.090 1.00 98.00 89 ASP A O 1
ATOM 696 N N . ASN A 1 90 ? -10.679 -6.026 -8.715 1.00 97.44 90 ASN A N 1
ATOM 697 C CA . ASN A 1 90 ? -11.237 -6.659 -7.513 1.00 97.44 90 ASN A CA 1
ATOM 698 C C . ASN A 1 90 ? -12.136 -5.725 -6.669 1.00 97.44 90 ASN A C 1
ATOM 700 O O . ASN A 1 90 ? -12.415 -6.001 -5.489 1.00 97.44 90 ASN A O 1
ATOM 704 N N . GLY A 1 91 ? -12.596 -4.616 -7.256 1.00 97.31 91 GLY A N 1
ATOM 705 C CA . GLY A 1 91 ? -13.574 -3.700 -6.668 1.00 97.31 91 GLY A CA 1
ATOM 706 C C . GLY A 1 91 ? -13.007 -2.738 -5.624 1.00 97.31 91 GLY A C 1
ATOM 707 O O . GLY A 1 91 ? -13.778 -2.117 -4.891 1.00 97.31 91 GLY A O 1
ATOM 708 N N . PHE A 1 92 ? -11.681 -2.612 -5.524 1.00 98.00 92 PHE A N 1
ATOM 709 C CA . PHE A 1 92 ? -11.074 -1.595 -4.672 1.00 98.00 92 PHE A CA 1
ATOM 710 C C . PHE A 1 92 ? -11.299 -0.200 -5.269 1.00 98.00 92 PHE A C 1
ATOM 712 O O . PHE A 1 92 ? -11.314 -0.001 -6.485 1.00 98.00 92 PHE A O 1
ATOM 719 N N . GLN A 1 93 ? -11.490 0.781 -4.393 1.00 97.94 93 GLN A N 1
ATOM 720 C CA . GLN A 1 93 ? -11.786 2.166 -4.760 1.00 97.94 93 GLN A CA 1
ATOM 721 C C . GLN A 1 93 ? -10.649 3.123 -4.404 1.00 97.94 93 GLN A C 1
ATOM 723 O O . GLN A 1 93 ? -10.595 4.233 -4.929 1.00 97.94 93 GLN A O 1
ATOM 728 N N . GLY A 1 94 ? -9.722 2.700 -3.545 1.00 97.75 94 GLY A N 1
ATOM 729 C CA . GLY A 1 94 ? -8.597 3.532 -3.157 1.00 97.75 94 GLY A CA 1
ATOM 730 C C . GLY A 1 94 ? -7.419 2.770 -2.573 1.00 97.75 94 GLY A C 1
ATOM 731 O O . GLY A 1 94 ? -7.520 1.593 -2.211 1.00 97.75 94 GLY A O 1
ATOM 732 N N . LEU A 1 95 ? -6.308 3.493 -2.487 1.00 98.56 95 LEU A N 1
ATOM 733 C CA . LEU A 1 95 ? -5.062 3.062 -1.876 1.00 98.56 95 LEU A CA 1
ATOM 734 C C . LEU A 1 95 ? -4.713 4.020 -0.735 1.00 98.56 95 LEU A C 1
ATOM 736 O O . LEU A 1 95 ? -4.500 5.211 -0.950 1.00 98.56 95 LEU A O 1
ATOM 740 N N . VAL A 1 96 ? -4.637 3.488 0.477 1.00 98.56 96 VAL A N 1
ATOM 741 C CA . VAL A 1 96 ? -4.154 4.190 1.664 1.00 98.56 96 VAL A CA 1
ATOM 742 C C . VAL A 1 96 ? -2.629 4.134 1.687 1.00 98.56 96 VAL A C 1
ATOM 744 O O . VAL A 1 96 ? -2.054 3.058 1.530 1.00 98.56 96 VAL A O 1
ATOM 747 N N . THR A 1 97 ? -1.966 5.263 1.926 1.00 97.75 97 THR A N 1
ATOM 748 C CA . THR A 1 97 ? -0.508 5.328 2.121 1.00 97.75 97 THR A CA 1
ATOM 749 C C . THR A 1 97 ? -0.135 5.883 3.496 1.00 97.75 97 THR A C 1
ATOM 751 O O . THR A 1 97 ? -0.860 6.690 4.083 1.00 97.75 97 THR A O 1
ATOM 754 N N . GLY A 1 98 ? 1.019 5.440 3.998 1.00 96.00 98 GLY A N 1
ATOM 755 C CA . GLY A 1 98 ? 1.680 5.986 5.183 1.00 96.00 98 GLY A CA 1
ATOM 756 C C . GLY A 1 98 ? 2.544 7.220 4.910 1.00 96.00 98 GLY A C 1
ATOM 757 O O . GLY A 1 98 ? 3.188 7.707 5.834 1.00 96.00 98 GLY A O 1
ATOM 758 N N . ASP A 1 99 ? 2.587 7.722 3.675 1.00 95.38 99 ASP A N 1
ATOM 759 C CA . ASP A 1 99 ? 3.437 8.858 3.319 1.00 95.38 99 ASP A CA 1
ATOM 760 C C . ASP A 1 99 ? 3.036 10.137 4.074 1.00 95.38 99 ASP A C 1
ATOM 762 O O . ASP A 1 99 ? 1.868 10.537 4.108 1.00 95.38 99 ASP A O 1
ATOM 766 N N . VAL A 1 100 ? 4.032 10.807 4.658 1.00 93.31 100 VAL A N 1
ATOM 767 C CA . VAL A 1 100 ? 3.880 12.126 5.304 1.00 93.31 100 VAL A CA 1
ATOM 768 C C . VAL A 1 100 ? 4.175 13.259 4.311 1.00 93.31 100 VAL A C 1
ATOM 770 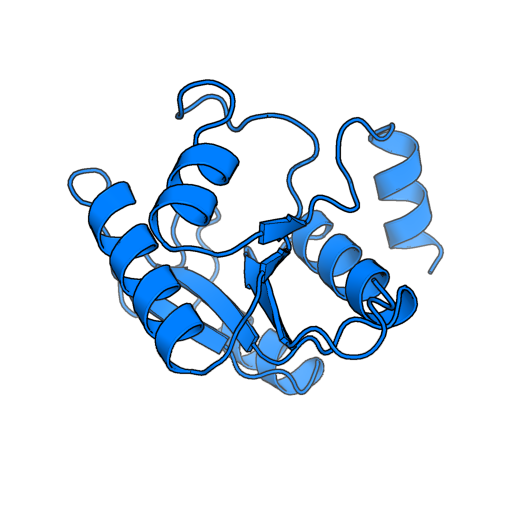O O . VAL A 1 100 ? 3.578 14.335 4.390 1.00 93.31 100 VAL A O 1
ATOM 773 N N . PHE A 1 101 ? 5.079 12.998 3.365 1.00 92.19 101 PHE A N 1
ATOM 774 C CA . PHE A 1 101 ? 5.502 13.882 2.278 1.00 92.19 101 PHE A CA 1
ATOM 775 C C . PHE A 1 101 ? 5.745 13.053 1.015 1.00 92.19 101 PHE A C 1
ATOM 777 O O . PHE A 1 101 ? 5.779 11.824 1.083 1.00 92.19 101 PHE A O 1
ATOM 78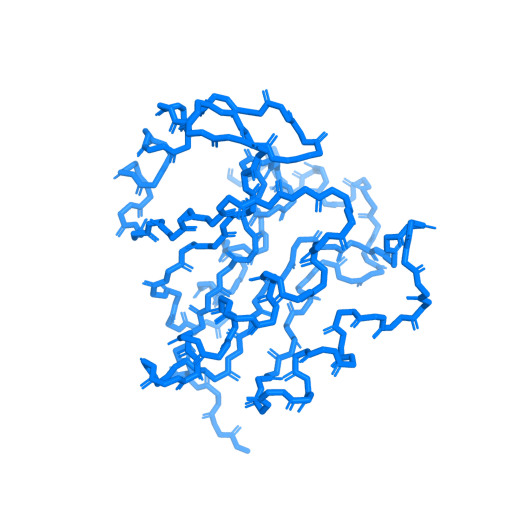4 N N . ASP A 1 102 ? 5.947 13.720 -0.122 1.00 89.81 102 ASP A N 1
ATOM 785 C CA . ASP A 1 102 ? 6.342 13.041 -1.353 1.00 89.81 102 ASP A CA 1
ATOM 786 C C . ASP A 1 102 ? 7.648 12.258 -1.161 1.00 89.81 102 ASP A C 1
ATOM 788 O O . ASP A 1 102 ? 8.588 12.699 -0.489 1.00 89.81 102 ASP A O 1
ATOM 792 N N . VAL A 1 103 ? 7.711 11.083 -1.781 1.00 86.50 103 VAL A N 1
ATOM 793 C CA . VAL A 1 103 ? 8.903 10.237 -1.768 1.00 86.50 103 VAL A CA 1
ATOM 794 C C . VAL A 1 103 ? 9.929 10.828 -2.731 1.00 86.50 103 VAL A C 1
ATOM 796 O O . VAL A 1 103 ? 9.692 10.889 -3.931 1.00 86.50 103 VAL A O 1
ATOM 799 N N . ALA A 1 104 ? 11.098 11.215 -2.216 1.00 80.00 104 ALA A N 1
ATOM 800 C CA . ALA A 1 104 ? 12.114 11.971 -2.961 1.00 80.00 104 ALA A CA 1
ATOM 801 C C . ALA A 1 104 ? 12.641 11.300 -4.249 1.00 80.00 104 ALA A C 1
ATOM 803 O O . ALA A 1 104 ? 13.238 11.970 -5.084 1.00 80.00 104 ALA A O 1
ATOM 804 N N . MET A 1 105 ? 12.464 9.984 -4.401 1.00 83.88 105 MET A N 1
ATOM 805 C CA . MET A 1 105 ? 12.870 9.232 -5.599 1.00 83.88 105 MET A CA 1
ATOM 806 C C . MET A 1 105 ? 11.859 9.326 -6.753 1.00 83.88 105 MET A C 1
ATOM 808 O O . MET A 1 105 ? 12.125 8.815 -7.839 1.00 83.88 105 MET A O 1
ATOM 812 N N . HIS A 1 106 ? 10.708 9.952 -6.521 1.00 87.50 106 HIS A N 1
ATOM 813 C CA . HIS A 1 106 ? 9.652 10.156 -7.501 1.00 87.50 106 HIS A CA 1
ATOM 814 C C . HIS A 1 106 ? 9.417 11.649 -7.739 1.00 87.50 106 HIS A C 1
ATOM 816 O O . HIS A 1 106 ? 9.803 12.493 -6.926 1.00 87.50 106 HIS A O 1
ATOM 822 N N . GLU A 1 107 ? 8.774 11.994 -8.855 1.00 91.75 107 GLU A N 1
ATOM 823 C CA . GLU A 1 107 ? 8.283 13.355 -9.039 1.00 91.75 107 GLU A CA 1
ATOM 824 C C . GLU A 1 107 ? 7.170 13.693 -8.021 1.00 91.75 107 GLU A C 1
ATOM 826 O O . GLU A 1 107 ? 6.442 12.799 -7.574 1.00 91.75 107 GLU A O 1
ATOM 831 N N . PRO A 1 108 ? 6.994 14.976 -7.651 1.00 94.44 108 PRO A N 1
ATOM 832 C CA . PRO A 1 108 ? 5.914 15.389 -6.757 1.00 94.44 108 PRO A CA 1
ATOM 833 C C . PRO A 1 108 ? 4.539 14.939 -7.269 1.00 94.44 108 PRO A C 1
ATOM 835 O O . PRO A 1 108 ? 4.207 15.149 -8.436 1.00 94.44 108 PRO A O 1
ATOM 838 N N . GLY A 1 109 ? 3.729 14.330 -6.399 1.00 94.12 109 GLY A N 1
ATOM 839 C CA . GLY A 1 109 ? 2.400 13.834 -6.769 1.00 94.12 109 GLY A CA 1
ATOM 840 C C . GLY A 1 109 ? 2.383 12.536 -7.588 1.00 94.12 109 GLY A C 1
ATOM 841 O O . GLY A 1 109 ? 1.308 12.129 -8.031 1.00 94.12 109 GLY A O 1
ATOM 842 N N . TRP A 1 110 ? 3.523 11.852 -7.759 1.00 96.44 110 TRP A N 1
ATOM 843 C CA . TRP A 1 110 ? 3.631 10.578 -8.492 1.00 96.44 110 TRP A CA 1
ATOM 844 C C . TRP A 1 110 ? 2.573 9.548 -8.072 1.00 96.44 110 TRP A C 1
ATOM 846 O O . TRP A 1 110 ? 1.905 8.953 -8.920 1.00 96.44 110 TRP A O 1
ATOM 856 N N . LEU A 1 111 ? 2.354 9.376 -6.761 1.00 96.75 111 LEU A N 1
ATOM 857 C CA . LEU A 1 111 ? 1.395 8.388 -6.256 1.00 96.75 111 LEU A CA 1
ATOM 858 C C . LEU A 1 111 ? -0.048 8.728 -6.654 1.00 96.75 111 LEU A C 1
ATOM 860 O O . LEU A 1 111 ? -0.801 7.840 -7.054 1.00 96.75 111 LEU A O 1
ATOM 864 N N . ASP A 1 112 ? -0.416 10.010 -6.582 1.00 97.38 112 ASP A N 1
ATOM 865 C CA . ASP A 1 112 ? -1.745 10.479 -6.980 1.00 97.38 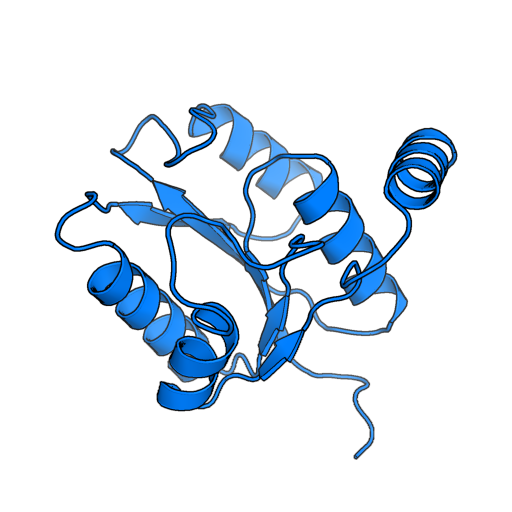112 ASP A CA 1
ATOM 866 C C . ASP A 1 112 ? -1.956 10.323 -8.477 1.00 97.38 112 ASP A C 1
ATOM 868 O O . ASP A 1 112 ? -3.006 9.842 -8.899 1.00 97.38 112 ASP A O 1
ATOM 872 N N . ARG A 1 113 ? -0.947 10.674 -9.282 1.00 97.81 113 ARG A N 1
ATOM 873 C CA . ARG A 1 113 ? -0.973 10.481 -10.733 1.00 97.81 113 ARG A CA 1
ATOM 874 C C . ARG A 1 113 ? -1.269 9.022 -11.076 1.00 97.81 113 ARG A C 1
ATOM 876 O O . ARG A 1 113 ? -2.235 8.756 -11.786 1.00 97.81 113 ARG A O 1
ATOM 883 N N . ILE A 1 114 ? -0.499 8.078 -10.536 1.00 97.69 114 ILE A N 1
ATOM 884 C CA . ILE A 1 114 ? -0.653 6.658 -10.879 1.00 97.69 114 ILE A CA 1
ATOM 885 C C . ILE A 1 114 ? -1.984 6.091 -10.387 1.00 97.69 114 ILE A C 1
ATOM 887 O O . ILE A 1 114 ? -2.636 5.369 -11.142 1.00 97.69 114 ILE A O 1
ATOM 891 N N . CYS A 1 115 ? -2.406 6.402 -9.157 1.00 98.12 115 CYS A N 1
ATOM 892 C CA . CYS A 1 115 ? -3.703 5.941 -8.654 1.00 98.12 115 CYS A CA 1
ATOM 893 C C . CYS A 1 115 ? -4.849 6.476 -9.528 1.00 98.12 115 CYS A C 1
ATOM 895 O O . CYS A 1 115 ? -5.723 5.708 -9.936 1.00 98.12 115 CYS A O 1
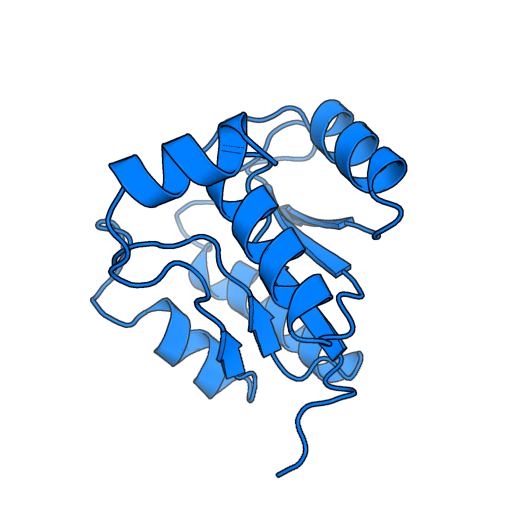ATOM 897 N N . ASN A 1 116 ? -4.803 7.758 -9.903 1.00 97.94 116 ASN A N 1
ATOM 898 C CA . ASN A 1 116 ? -5.809 8.370 -10.769 1.00 97.94 116 ASN A CA 1
ATOM 899 C C . ASN A 1 116 ? -5.825 7.752 -12.175 1.00 97.94 116 ASN A C 1
ATOM 901 O O . ASN A 1 116 ? -6.903 7.500 -12.711 1.00 97.94 116 ASN A O 1
ATOM 905 N N . GLU A 1 117 ? -4.660 7.446 -12.756 1.00 98.19 117 GLU A N 1
ATOM 906 C CA . GLU A 1 117 ? -4.549 6.786 -14.066 1.00 98.19 117 GLU A CA 1
ATOM 907 C C . GLU A 1 117 ? -5.239 5.411 -14.119 1.00 98.19 117 GLU A C 1
ATOM 909 O O . GLU A 1 117 ? -5.593 4.952 -15.205 1.00 98.19 117 GLU A O 1
ATOM 914 N N . VAL A 1 118 ? -5.431 4.748 -12.973 1.00 97.69 118 VAL A N 1
ATOM 915 C CA . VAL A 1 118 ? -6.139 3.457 -12.864 1.00 97.69 118 VAL A CA 1
ATOM 916 C C . VAL A 1 118 ? -7.518 3.579 -12.201 1.00 97.69 118 VAL A C 1
ATOM 918 O O . VAL A 1 118 ? -8.184 2.577 -11.942 1.00 97.69 118 VAL A O 1
ATOM 921 N N . GLY A 1 119 ? -7.976 4.802 -11.920 1.00 97.44 119 GLY A N 1
ATOM 922 C CA . GLY A 1 119 ? -9.282 5.061 -11.313 1.00 97.44 119 GLY A CA 1
ATOM 923 C C . GLY A 1 119 ? -9.391 4.663 -9.836 1.00 97.44 119 GLY A C 1
ATOM 924 O O . GLY A 1 119 ? -10.476 4.265 -9.394 1.00 97.44 119 GLY A O 1
ATOM 925 N N . LEU A 1 120 ? -8.289 4.742 -9.087 1.00 98.06 120 LEU A N 1
ATOM 926 C CA . LEU A 1 120 ? -8.242 4.624 -7.628 1.00 98.06 120 LEU A CA 1
ATOM 927 C C . LEU A 1 120 ? -8.002 5.993 -6.984 1.00 98.06 120 LEU A C 1
ATOM 929 O O . LEU A 1 120 ? -7.255 6.816 -7.502 1.00 98.06 120 LEU A O 1
ATOM 933 N N . THR A 1 121 ? -8.589 6.216 -5.812 1.00 97.69 121 THR A N 1
ATOM 934 C CA . THR A 1 121 ? -8.306 7.397 -4.987 1.00 97.69 121 THR A CA 1
ATOM 935 C C . THR A 1 121 ? -7.142 7.127 -4.036 1.00 97.69 121 THR A C 1
ATOM 937 O O . THR A 1 121 ? -7.176 6.160 -3.274 1.00 97.69 121 THR A O 1
ATOM 940 N N . THR A 1 122 ? -6.134 7.998 -4.020 1.00 97.88 122 THR A N 1
ATOM 941 C CA . THR A 1 122 ? -5.109 7.978 -2.967 1.00 97.88 122 THR A CA 1
ATOM 942 C C . THR A 1 122 ? -5.674 8.544 -1.669 1.00 97.88 122 THR A C 1
ATOM 944 O O . THR A 1 122 ? -6.242 9.635 -1.649 1.00 97.88 122 THR A O 1
ATOM 947 N N . ILE A 1 123 ? -5.480 7.835 -0.562 1.00 97.69 123 ILE A N 1
ATOM 948 C CA . ILE A 1 123 ? -5.898 8.249 0.778 1.00 97.69 123 ILE A CA 1
ATOM 949 C C . ILE A 1 123 ? -4.630 8.421 1.611 1.00 97.69 123 ILE A C 1
ATOM 951 O O . ILE A 1 123 ? -3.839 7.488 1.744 1.00 97.69 123 ILE A O 1
ATOM 955 N N . LYS A 1 124 ? -4.413 9.618 2.167 1.00 96.88 124 LYS A N 1
ATOM 956 C CA . LYS A 1 124 ? -3.165 9.973 2.863 1.00 96.88 124 LYS A CA 1
ATOM 957 C C . LYS A 1 124 ? -3.436 10.430 4.306 1.00 96.88 124 LYS A C 1
ATOM 959 O O . LYS A 1 124 ? -3.353 11.625 4.591 1.00 96.88 124 LYS A O 1
ATOM 964 N N . PRO A 1 125 ? -3.757 9.517 5.246 1.00 95.19 125 PRO A N 1
ATOM 965 C CA . PRO A 1 125 ? -4.158 9.890 6.607 1.00 95.19 125 PRO A CA 1
ATOM 966 C C . PRO A 1 125 ? -3.073 10.623 7.403 1.00 95.19 125 PRO A C 1
ATOM 968 O O . PRO A 1 125 ? -3.380 11.231 8.428 1.00 95.19 125 PRO A O 1
ATOM 971 N N . LEU A 1 126 ? -1.807 10.521 6.979 1.00 95.00 126 LEU A N 1
ATOM 972 C CA . LEU A 1 126 ? -0.643 11.098 7.658 1.00 95.00 126 LEU A CA 1
ATOM 973 C C . LEU A 1 126 ? -0.057 12.326 6.947 1.00 95.00 126 LEU A C 1
ATOM 975 O O . LEU A 1 126 ? 0.925 12.894 7.427 1.00 95.00 126 LEU A O 1
ATOM 979 N N . TRP A 1 127 ? -0.656 12.747 5.831 1.00 95.12 127 TRP A N 1
ATOM 980 C CA . TRP A 1 127 ? -0.109 13.791 4.970 1.00 95.12 127 TRP A CA 1
ATOM 981 C C . TRP A 1 127 ? 0.107 15.104 5.719 1.00 95.12 127 TRP A C 1
ATOM 983 O O . TRP A 1 127 ? -0.814 15.632 6.345 1.00 95.12 127 TRP A O 1
ATOM 993 N N . HIS A 1 128 ? 1.334 15.624 5.652 1.00 92.19 128 HIS A N 1
ATOM 994 C CA . HIS A 1 128 ? 1.762 16.870 6.293 1.00 92.19 128 HIS A CA 1
ATOM 995 C C . HIS A 1 128 ? 1.515 16.950 7.807 1.00 92.19 128 HIS A C 1
ATOM 997 O O . HIS A 1 128 ? 1.521 18.041 8.386 1.00 92.19 128 HIS A O 1
ATOM 1003 N N . LEU A 1 129 ? 1.321 15.814 8.479 1.00 90.50 129 LEU A N 1
ATOM 1004 C CA . LEU A 1 129 ? 1.250 15.803 9.930 1.00 90.50 129 LEU A CA 1
ATOM 1005 C C . LEU A 1 129 ? 2.639 15.950 10.540 1.00 90.50 129 LEU A C 1
ATOM 1007 O O . LEU A 1 129 ? 3.645 15.478 10.012 1.00 90.50 129 LEU A O 1
ATOM 1011 N N . ASP A 1 130 ? 2.673 16.583 11.708 1.00 89.19 130 ASP A N 1
ATOM 1012 C CA . ASP A 1 130 ? 3.887 16.683 12.504 1.00 89.19 130 ASP A CA 1
ATOM 1013 C C . ASP A 1 130 ? 4.397 15.279 12.881 1.00 89.19 130 ASP A C 1
ATOM 1015 O O . ASP A 1 130 ? 3.675 14.462 13.462 1.00 89.19 130 ASP A O 1
ATOM 1019 N N . THR A 1 131 ? 5.658 14.999 12.556 1.00 86.19 131 THR A N 1
ATOM 1020 C CA . THR A 1 131 ? 6.257 13.670 12.728 1.00 86.19 131 THR A CA 1
ATOM 1021 C C . THR A 1 131 ? 6.413 13.279 14.195 1.00 86.19 131 THR A C 1
ATOM 1023 O O . THR A 1 131 ? 6.315 12.093 14.516 1.00 86.19 131 THR A O 1
ATOM 1026 N N . LYS A 1 132 ? 6.578 14.248 15.112 1.00 86.12 132 LYS A N 1
ATOM 1027 C CA . LYS A 1 132 ? 6.569 13.968 16.556 1.00 86.12 132 LYS A CA 1
ATOM 1028 C C . LYS A 1 132 ? 5.175 13.552 17.003 1.00 86.12 132 LYS A C 1
ATOM 1030 O O . LYS A 1 132 ? 5.056 12.588 17.747 1.00 86.12 132 LYS A O 1
ATOM 1035 N N . LYS A 1 133 ? 4.117 14.211 16.521 1.00 83.25 133 LYS A N 1
ATOM 1036 C CA . LYS A 1 133 ? 2.734 13.790 16.798 1.00 83.25 133 LYS A CA 1
ATOM 1037 C C . LYS A 1 133 ? 2.442 12.394 16.256 1.00 83.25 133 LYS A C 1
ATOM 1039 O O . LYS A 1 133 ? 1.826 11.611 16.973 1.00 83.25 133 LYS A O 1
ATOM 1044 N N . ILE A 1 134 ? 2.899 12.071 15.042 1.00 83.00 134 ILE A N 1
ATOM 1045 C CA . ILE A 1 134 ? 2.786 10.715 14.480 1.00 83.00 134 ILE A CA 1
ATOM 1046 C C . ILE A 1 134 ? 3.448 9.694 15.415 1.00 83.00 134 ILE A C 1
ATOM 1048 O O . ILE A 1 134 ? 2.813 8.714 15.794 1.00 83.00 134 ILE A O 1
ATOM 1052 N N . LEU A 1 135 ? 4.691 9.950 15.838 1.00 84.88 135 LEU A N 1
ATOM 1053 C CA . LEU A 1 135 ? 5.424 9.057 16.738 1.00 84.88 135 LEU A CA 1
ATOM 1054 C C . LEU A 1 135 ? 4.727 8.897 18.095 1.00 84.88 135 LEU A C 1
ATOM 1056 O O . LEU A 1 135 ? 4.543 7.777 18.559 1.00 84.88 135 LEU A O 1
ATOM 1060 N N . THR A 1 136 ? 4.312 10.001 18.717 1.00 82.12 136 THR A N 1
ATOM 1061 C CA . THR A 1 136 ? 3.623 9.978 20.013 1.00 82.12 136 THR A CA 1
ATOM 1062 C C . THR A 1 136 ? 2.326 9.180 19.938 1.00 82.12 136 THR A C 1
ATOM 1064 O O . THR A 1 136 ? 2.046 8.389 20.831 1.00 82.12 136 THR A O 1
ATOM 1067 N N . GLN A 1 137 ? 1.542 9.346 18.872 1.00 78.56 137 GLN A N 1
ATOM 1068 C CA . GLN A 1 137 ? 0.332 8.549 18.675 1.00 78.56 137 GLN A CA 1
ATOM 1069 C C . GLN A 1 137 ? 0.641 7.075 18.439 1.00 78.56 137 GLN A C 1
ATOM 1071 O O . GLN A 1 137 ? -0.100 6.227 18.908 1.00 78.56 137 GLN A O 1
ATOM 1076 N N . PHE A 1 138 ? 1.721 6.757 17.730 1.00 80.12 138 PHE A N 1
ATOM 1077 C CA . PHE A 1 138 ? 2.106 5.367 17.511 1.00 80.12 138 PHE A CA 1
ATOM 1078 C C . PHE A 1 138 ? 2.499 4.650 18.812 1.00 80.12 138 PHE A C 1
ATOM 1080 O O . PHE A 1 138 ? 2.243 3.463 18.945 1.00 80.12 138 PHE A O 1
ATOM 1087 N N . ILE A 1 139 ? 3.118 5.358 19.762 1.00 82.62 139 ILE A N 1
ATOM 1088 C CA . ILE A 1 139 ? 3.554 4.785 21.048 1.00 82.62 139 ILE A CA 1
ATOM 1089 C C . ILE A 1 139 ? 2.413 4.724 22.072 1.00 82.62 139 ILE A C 1
ATOM 1091 O O . ILE A 1 139 ? 2.373 3.807 22.886 1.00 82.62 139 ILE A O 1
ATOM 1095 N N . ASN A 1 140 ? 1.521 5.717 22.072 1.00 80.31 140 ASN A N 1
ATOM 1096 C CA . ASN A 1 140 ? 0.505 5.878 23.116 1.00 80.31 140 ASN A CA 1
ATOM 1097 C C . ASN A 1 140 ? -0.851 5.232 22.791 1.00 80.31 140 ASN A C 1
ATOM 1099 O O . ASN A 1 140 ? -1.766 5.360 23.605 1.00 80.31 140 ASN A O 1
ATOM 1103 N N . ASN A 1 141 ? -1.001 4.615 21.617 1.00 58.62 141 ASN A N 1
ATOM 1104 C CA . ASN A 1 141 ? -2.214 3.896 21.217 1.00 58.62 141 ASN A CA 1
ATOM 1105 C C . ASN A 1 141 ? -2.076 2.394 21.462 1.00 58.62 141 ASN A C 1
ATOM 1107 O O . ASN A 1 141 ? -0.984 1.854 21.182 1.00 58.62 141 ASN A O 1
#

Secondary structure (DSSP, 8-state):
---TT-EEEEE--SSHHHHHHHHHHHHTT-EEEEEEEEESSSSBBTTT--BHHHHHHHHHHHT--EEEEE--GGGHHHHHHHHHHHHHHTT--EEE---SS--TTS-TTHHHHHHHHTT-EEE-TTTT--HHHHHHHHHH-

Sequence (141 aa):
MNFKENKVAVAWSGGKDSCLACYRAINEGYNVSSLLIMMSDASISNFHLIDSKLLDDQSKSIGIPIIKKITSPNNYEKKFKEALIELKDNGFQGLVTGDVFDVAMHEPGWLDRICNEVGLTTIKPLWHLDTKKILTQFINN

Radius of gyration: 14.37 Å; chains: 1; bounding box: 36×31×38 Å

pLDDT: mean 92.95, std 10.11, range [40.03, 98.69]